Protein AF-A0A1Y0H1I3-F1 (afdb_monomer_lite)

Structure (mmCIF, N/CA/C/O backbone):
data_AF-A0A1Y0H1I3-F1
#
_entry.id   AF-A0A1Y0H1I3-F1
#
loop_
_atom_site.group_PDB
_atom_site.id
_atom_site.type_symbol
_atom_site.label_atom_id
_atom_site.label_alt_id
_atom_site.label_comp_id
_atom_site.label_asym_id
_atom_site.label_entity_id
_atom_site.label_seq_id
_atom_site.pdbx_PDB_ins_code
_atom_site.Cartn_x
_atom_site.Cartn_y
_atom_site.Cartn_z
_atom_site.occupancy
_atom_site.B_iso_or_equiv
_atom_site.auth_seq_id
_atom_site.auth_comp_id
_atom_site.auth_asym_id
_atom_site.auth_atom_id
_atom_site.pdbx_PDB_model_num
ATOM 1 N N . MET A 1 1 ? -13.145 -28.790 7.090 1.00 46.44 1 MET A N 1
ATOM 2 C CA . MET A 1 1 ? -12.302 -28.317 5.972 1.00 46.44 1 MET A CA 1
ATOM 3 C C . MET A 1 1 ? -12.265 -26.821 6.112 1.00 46.44 1 MET A C 1
ATOM 5 O O . MET A 1 1 ? -13.173 -26.111 5.693 1.00 46.44 1 MET A O 1
ATOM 9 N N . ASP A 1 2 ? -11.277 -26.407 6.871 1.00 59.72 2 ASP A N 1
ATOM 10 C CA . ASP A 1 2 ? -11.144 -25.110 7.505 1.00 59.72 2 ASP A CA 1
ATOM 11 C C . ASP A 1 2 ? -10.436 -24.256 6.457 1.00 59.72 2 ASP A C 1
ATOM 13 O O . ASP A 1 2 ? -9.347 -24.591 5.994 1.00 59.72 2 ASP A O 1
ATOM 17 N N . ASN A 1 3 ? -11.138 -23.246 5.948 1.00 56.44 3 ASN A N 1
ATOM 18 C CA . ASN A 1 3 ? -10.691 -22.430 4.825 1.00 56.44 3 ASN A CA 1
ATOM 19 C C . ASN A 1 3 ? -9.651 -21.404 5.318 1.00 56.44 3 ASN A C 1
ATOM 21 O O . ASN A 1 3 ? -9.885 -20.199 5.321 1.00 56.44 3 ASN A O 1
ATOM 25 N N . ASP A 1 4 ? -8.509 -21.912 5.783 1.00 61.53 4 ASP A N 1
ATOM 26 C CA . AS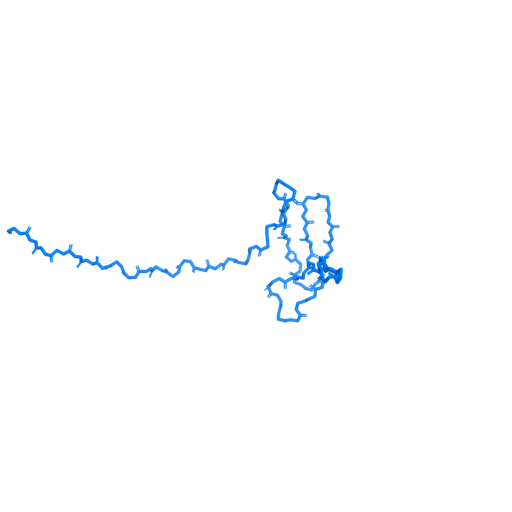P A 1 4 ? -7.370 -21.172 6.346 1.00 61.53 4 ASP A CA 1
ATOM 27 C C . ASP A 1 4 ? -6.442 -20.623 5.241 1.00 61.53 4 ASP A C 1
ATOM 29 O O . ASP A 1 4 ? -5.231 -20.538 5.385 1.00 61.53 4 ASP A O 1
ATOM 33 N N . PHE A 1 5 ? -6.995 -20.273 4.074 1.00 51.16 5 PHE A N 1
ATOM 34 C CA . PHE A 1 5 ? -6.218 -19.735 2.945 1.00 51.16 5 PHE A CA 1
ATOM 35 C C . PHE A 1 5 ? -6.381 -18.221 2.774 1.00 51.16 5 PHE A C 1
ATOM 37 O O . PHE A 1 5 ? -5.793 -17.626 1.872 1.00 51.16 5 PHE A O 1
ATOM 44 N N . LEU A 1 6 ? -7.130 -17.563 3.663 1.00 53.06 6 LEU A N 1
ATOM 45 C CA . LEU A 1 6 ? -7.292 -16.106 3.695 1.00 53.06 6 LEU A CA 1
ATOM 46 C C . LEU A 1 6 ? -6.088 -15.417 4.357 1.00 53.06 6 LEU A C 1
ATOM 48 O O . LEU A 1 6 ? -6.226 -14.547 5.220 1.00 53.06 6 LEU A O 1
ATOM 52 N N . SER A 1 7 ? -4.877 -15.799 3.956 1.00 56.00 7 SER A N 1
ATOM 53 C CA . SER A 1 7 ? -3.660 -15.107 4.362 1.00 56.00 7 SER A CA 1
ATOM 54 C C . SER A 1 7 ? -3.573 -13.788 3.592 1.00 56.00 7 SER A C 1
ATOM 56 O O . SER A 1 7 ? -3.248 -13.741 2.408 1.00 56.00 7 SER A O 1
ATOM 58 N N . GLN A 1 8 ? -3.901 -12.715 4.306 1.00 63.06 8 GLN A N 1
ATOM 59 C CA . GLN A 1 8 ? -3.999 -11.306 3.914 1.00 63.06 8 GLN A CA 1
ATOM 60 C C . GLN A 1 8 ? -2.656 -10.702 3.449 1.00 63.06 8 GLN A C 1
ATOM 62 O O . GLN A 1 8 ? -2.163 -9.724 4.018 1.00 63.06 8 GLN A O 1
ATOM 67 N N . ILE A 1 9 ? -2.011 -11.284 2.438 1.00 72.75 9 ILE A N 1
ATOM 68 C CA . ILE A 1 9 ? -0.735 -10.783 1.922 1.00 72.75 9 ILE A CA 1
ATOM 69 C C . ILE A 1 9 ? -1.017 -9.588 1.009 1.00 72.75 9 ILE A C 1
ATOM 71 O O . ILE A 1 9 ? -1.282 -9.721 -0.183 1.00 72.75 9 ILE A O 1
ATOM 75 N N . VAL A 1 10 ? -0.955 -8.396 1.600 1.00 84.25 10 VAL A N 1
ATOM 76 C CA . VAL A 1 10 ? -1.046 -7.122 0.884 1.00 84.25 10 VAL A CA 1
ATOM 77 C C . VAL A 1 10 ? 0.281 -6.878 0.153 1.00 84.25 10 VAL A C 1
ATOM 79 O O . VAL A 1 10 ? 1.300 -6.542 0.763 1.00 84.25 10 VAL A O 1
ATOM 82 N N . ALA A 1 11 ? 0.278 -7.082 -1.164 1.00 91.19 11 ALA A N 1
ATOM 83 C CA . ALA A 1 11 ? 1.427 -6.858 -2.038 1.00 91.19 11 ALA A CA 1
ATOM 84 C C . ALA A 1 11 ? 1.239 -5.604 -2.900 1.00 91.19 11 ALA A C 1
ATOM 86 O O . ALA A 1 11 ? 0.112 -5.206 -3.192 1.00 91.19 11 ALA A O 1
ATOM 87 N N . CYS A 1 12 ? 2.342 -4.987 -3.328 1.00 92.75 12 CYS A N 1
ATOM 88 C CA . CYS A 1 12 ? 2.295 -3.802 -4.178 1.00 92.75 12 CYS A CA 1
ATOM 89 C C . CYS A 1 12 ? 1.691 -4.143 -5.554 1.00 92.75 12 CYS A C 1
ATOM 91 O O . CYS A 1 12 ? 2.313 -4.910 -6.293 1.00 92.75 12 CYS A O 1
ATOM 93 N N . PRO A 1 13 ? 0.543 -3.559 -5.947 1.00 91.50 13 PRO A N 1
ATOM 94 C CA . PRO A 1 13 ? -0.042 -3.784 -7.272 1.00 91.50 13 PRO A CA 1
ATOM 95 C C . PRO A 1 13 ? 0.743 -3.118 -8.413 1.00 91.50 13 PRO A C 1
ATOM 97 O O . PRO A 1 13 ? 0.613 -3.536 -9.555 1.00 91.50 13 PRO A O 1
ATOM 100 N N . ALA A 1 14 ? 1.554 -2.094 -8.124 1.00 91.56 14 ALA A N 1
ATOM 101 C CA . ALA A 1 14 ? 2.304 -1.346 -9.137 1.00 91.56 14 ALA A CA 1
ATOM 102 C C . ALA A 1 14 ? 3.627 -2.006 -9.565 1.00 91.56 14 ALA A C 1
ATOM 104 O O . ALA A 1 14 ? 4.194 -1.624 -10.582 1.00 91.56 14 ALA A O 1
ATOM 105 N N . CYS A 1 15 ? 4.161 -2.936 -8.770 1.00 92.00 15 CYS A N 1
ATOM 106 C CA . CYS A 1 15 ? 5.425 -3.608 -9.065 1.00 92.00 15 CYS A CA 1
ATOM 107 C C . CYS 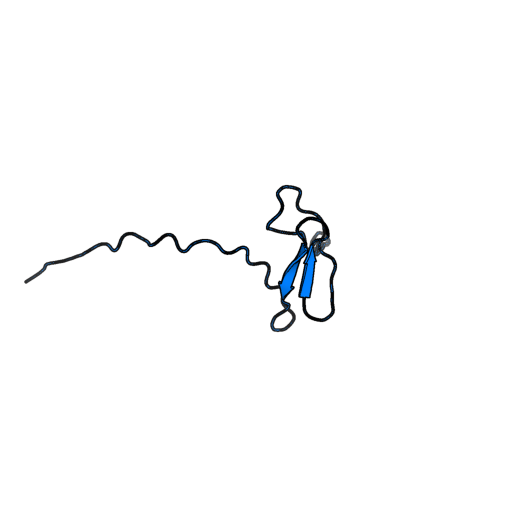A 1 15 ? 5.151 -4.999 -9.635 1.00 92.00 15 CYS A C 1
ATOM 109 O O . CYS A 1 15 ? 4.413 -5.771 -9.028 1.00 92.00 15 CYS A O 1
ATOM 111 N N . GLU A 1 16 ? 5.827 -5.365 -10.721 1.00 89.06 16 GLU A N 1
ATOM 112 C CA . GLU A 1 16 ? 5.696 -6.695 -11.334 1.00 89.06 16 GLU A CA 1
ATOM 113 C C . GLU A 1 16 ? 6.091 -7.822 -10.372 1.00 89.06 16 GLU A C 1
ATOM 115 O O . GLU A 1 16 ? 5.429 -8.853 -10.296 1.00 89.06 16 GLU A O 1
ATOM 120 N N . THR A 1 17 ? 7.121 -7.583 -9.557 1.00 90.06 17 THR A N 1
ATOM 121 C CA . THR A 1 17 ? 7.619 -8.531 -8.551 1.00 90.06 17 THR A CA 1
ATOM 122 C C . THR A 1 17 ? 6.712 -8.670 -7.327 1.00 90.06 17 THR A C 1
ATOM 124 O O . THR A 1 17 ? 7.013 -9.474 -6.447 1.00 90.06 17 THR A O 1
ATOM 127 N N . ARG A 1 18 ? 5.627 -7.881 -7.242 1.00 89.69 18 ARG A N 1
ATOM 128 C CA . ARG A 1 18 ? 4.656 -7.850 -6.133 1.00 89.69 18 ARG A CA 1
ATOM 129 C C . ARG A 1 18 ? 5.304 -7.977 -4.738 1.00 89.69 18 ARG A C 1
ATOM 131 O O . ARG A 1 18 ? 4.949 -8.872 -3.968 1.00 89.69 18 ARG A O 1
ATOM 138 N N . PRO A 1 19 ? 6.243 -7.082 -4.375 1.00 91.88 19 PRO A N 1
ATOM 139 C CA . PRO A 1 19 ? 6.834 -7.072 -3.046 1.00 91.88 19 PRO A CA 1
ATOM 140 C C . PRO A 1 19 ? 5.762 -6.791 -1.986 1.00 91.88 19 PRO A C 1
ATOM 142 O O . PRO A 1 19 ? 4.751 -6.132 -2.254 1.00 91.88 19 PRO A O 1
ATOM 145 N N . LYS A 1 20 ? 6.001 -7.266 -0.762 1.00 90.69 20 LYS A N 1
ATOM 146 C CA . LYS A 1 20 ? 5.133 -6.982 0.388 1.00 90.69 20 LYS A CA 1
ATOM 147 C C . LYS A 1 20 ? 5.101 -5.482 0.679 1.00 90.69 20 LYS A C 1
ATOM 149 O O . LYS A 1 20 ? 6.125 -4.806 0.578 1.00 90.69 20 LYS A O 1
ATOM 154 N N . LEU A 1 21 ? 3.932 -4.982 1.067 1.00 92.19 21 LEU A N 1
ATOM 155 C CA . LEU A 1 21 ? 3.792 -3.615 1.554 1.00 92.19 21 LEU A CA 1
ATOM 156 C C . LEU A 1 21 ? 4.038 -3.545 3.063 1.00 92.19 21 LEU A C 1
ATOM 158 O O . LEU A 1 21 ? 3.594 -4.410 3.820 1.00 92.19 21 LEU A O 1
ATOM 162 N N . THR A 1 22 ? 4.692 -2.476 3.504 1.00 92.56 22 THR A N 1
ATOM 163 C CA . THR A 1 22 ? 4.829 -2.141 4.922 1.00 92.56 22 THR A CA 1
ATOM 164 C C . THR A 1 22 ? 3.584 -1.386 5.373 1.00 92.56 22 THR A C 1
ATOM 166 O O . THR A 1 22 ? 3.209 -0.390 4.757 1.00 92.56 22 THR A O 1
ATOM 169 N N . LYS A 1 23 ? 2.927 -1.853 6.438 1.00 90.94 23 LYS A N 1
ATOM 170 C CA . LYS A 1 23 ? 1.723 -1.219 6.991 1.00 90.94 23 LYS A CA 1
ATOM 171 C C . LYS A 1 23 ? 2.086 -0.095 7.963 1.00 90.94 23 LYS A C 1
ATOM 173 O O . LYS A 1 23 ? 2.792 -0.335 8.940 1.00 90.94 23 LYS A O 1
ATOM 178 N N . SER A 1 24 ? 1.507 1.078 7.746 1.00 90.00 24 SER A N 1
ATOM 179 C CA . SER A 1 24 ? 1.475 2.206 8.682 1.00 90.00 24 SER A CA 1
ATOM 180 C C . SER A 1 24 ? 0.069 2.370 9.279 1.00 90.00 24 SER A C 1
ATOM 182 O O . SER A 1 24 ? -0.857 1.619 8.968 1.00 90.00 24 SER A O 1
ATOM 184 N N . LYS A 1 25 ? -0.120 3.375 10.147 1.00 91.12 25 LYS A N 1
ATOM 185 C CA . LYS A 1 25 ? -1.423 3.657 10.779 1.00 91.12 25 LYS A CA 1
ATOM 186 C C . LYS A 1 25 ? -2.515 4.037 9.767 1.00 91.12 25 LYS A C 1
ATOM 188 O O . LYS A 1 25 ? -3.664 3.659 9.959 1.00 91.12 25 LYS A O 1
ATOM 193 N N . SER A 1 26 ? -2.164 4.785 8.720 1.00 94.00 26 SER A N 1
ATOM 194 C CA . SER A 1 26 ? -3.114 5.368 7.756 1.00 94.00 26 SER A CA 1
ATOM 195 C C . SER A 1 26 ? -2.872 4.962 6.302 1.00 94.00 26 SER A C 1
ATOM 197 O O . SER A 1 26 ? -3.633 5.367 5.430 1.00 94.00 26 SER A O 1
ATOM 199 N N . HIS A 1 27 ? -1.817 4.202 6.015 1.00 93.50 27 HIS A N 1
ATOM 200 C CA . HIS A 1 27 ? -1.429 3.848 4.652 1.00 93.50 27 HIS A CA 1
ATOM 201 C C . HIS A 1 27 ? -0.517 2.615 4.629 1.00 93.50 27 HIS A C 1
ATOM 203 O O . HIS A 1 27 ? -0.056 2.141 5.668 1.00 93.50 27 HIS A O 1
ATOM 209 N N . PHE A 1 28 ? -0.248 2.112 3.432 1.00 93.88 28 PHE A N 1
ATOM 210 C CA . PHE A 1 28 ? 0.744 1.088 3.135 1.00 93.88 28 PHE A CA 1
ATOM 211 C C . PHE A 1 28 ? 1.819 1.659 2.222 1.00 93.88 28 PHE A C 1
ATOM 213 O O . PHE A 1 28 ? 1.480 2.322 1.248 1.00 93.88 28 PHE A O 1
ATOM 220 N N . THR A 1 29 ? 3.084 1.343 2.478 1.00 93.94 29 THR A N 1
ATOM 221 C CA . THR A 1 29 ? 4.213 1.832 1.676 1.00 93.94 29 THR A CA 1
ATOM 222 C C . THR A 1 29 ? 4.967 0.668 1.051 1.00 93.94 29 THR A C 1
ATOM 224 O O . THR A 1 29 ? 5.293 -0.315 1.720 1.00 93.94 29 THR A O 1
ATOM 227 N N . CYS A 1 30 ? 5.256 0.766 -0.244 1.00 94.12 30 CYS A N 1
ATOM 228 C CA . CYS A 1 30 ? 6.123 -0.187 -0.932 1.00 94.12 30 CYS A CA 1
ATOM 229 C C . CYS A 1 30 ? 7.595 0.172 -0.700 1.00 94.12 30 CYS A C 1
ATOM 231 O O . CYS A 1 30 ? 8.000 1.287 -1.001 1.00 94.12 30 CYS A O 1
ATOM 233 N N . SER A 1 31 ? 8.426 -0.770 -0.255 1.00 91.00 31 SER A N 1
ATOM 234 C CA . SER A 1 31 ? 9.873 -0.538 -0.104 1.00 91.00 31 SER A CA 1
ATOM 235 C C . SER A 1 31 ? 10.628 -0.439 -1.434 1.00 91.00 31 SER A C 1
ATOM 237 O O . SER A 1 31 ? 11.729 0.097 -1.463 1.00 91.00 31 SER A O 1
ATOM 239 N N . ASN A 1 32 ? 10.048 -0.945 -2.529 1.00 93.44 32 ASN A N 1
ATOM 240 C CA . ASN A 1 32 ? 10.686 -0.955 -3.848 1.00 93.44 32 ASN A CA 1
ATOM 241 C C . ASN A 1 32 ? 10.378 0.318 -4.653 1.00 93.44 32 ASN A C 1
ATOM 243 O O . ASN A 1 32 ? 11.279 1.021 -5.086 1.00 93.44 32 ASN A O 1
ATOM 247 N N . CYS A 1 33 ? 9.092 0.641 -4.842 1.00 93.69 33 CYS A N 1
ATOM 248 C CA . CYS A 1 33 ? 8.675 1.804 -5.636 1.00 93.69 33 CYS A CA 1
ATOM 249 C C . CYS A 1 33 ? 8.293 3.033 -4.803 1.00 93.69 33 CYS A C 1
ATOM 251 O O . CYS A 1 33 ? 7.898 4.043 -5.379 1.00 93.69 33 CYS A O 1
ATOM 253 N N . LEU A 1 34 ? 8.350 2.936 -3.468 1.00 93.06 34 LEU A N 1
ATOM 254 C CA . LEU A 1 34 ? 8.015 4.008 -2.518 1.00 93.06 34 LEU A CA 1
ATOM 255 C C . LEU A 1 34 ? 6.578 4.544 -2.624 1.00 93.06 34 LEU A C 1
ATOM 257 O O . LEU A 1 34 ? 6.245 5.557 -2.021 1.00 93.06 34 LEU A O 1
ATOM 261 N N . ARG A 1 35 ? 5.695 3.860 -3.364 1.00 91.88 35 ARG A N 1
ATOM 262 C CA . ARG A 1 35 ? 4.286 4.239 -3.484 1.00 91.88 35 ARG A CA 1
ATOM 263 C C . ARG A 1 35 ? 3.553 4.005 -2.168 1.00 91.88 35 ARG A C 1
ATOM 265 O O . ARG A 1 35 ? 3.684 2.938 -1.565 1.00 91.88 35 ARG A O 1
ATOM 272 N N . GLU A 1 36 ? 2.738 4.984 -1.801 1.00 93.81 36 GLU A N 1
ATOM 273 C CA . GLU A 1 36 ? 1.861 4.950 -0.639 1.00 93.81 36 GLU A CA 1
ATOM 274 C C . GLU A 1 36 ? 0.414 4.687 -1.066 1.00 93.81 36 GLU A C 1
ATOM 276 O O . GLU A 1 36 ? -0.073 5.258 -2.044 1.00 93.81 36 GLU A O 1
ATOM 281 N N . TYR A 1 37 ? -0.275 3.821 -0.330 1.00 93.12 37 TYR A N 1
ATOM 282 C CA . TYR A 1 37 ? -1.680 3.485 -0.540 1.00 93.12 37 TYR A CA 1
ATOM 283 C C . TYR A 1 37 ? -2.467 3.783 0.735 1.00 93.12 37 TYR A C 1
ATOM 285 O O . TYR A 1 37 ? -2.194 3.149 1.757 1.00 93.12 37 TYR A O 1
ATOM 293 N N . PRO A 1 38 ? -3.424 4.721 0.726 1.00 94.62 38 PRO A N 1
ATOM 294 C CA . PRO A 1 38 ? -4.147 5.103 1.930 1.00 94.62 38 PRO A CA 1
ATOM 295 C C . PRO A 1 38 ? -5.077 3.987 2.415 1.00 94.62 38 PRO A C 1
ATOM 297 O O . PRO A 1 38 ? -5.529 3.141 1.645 1.00 94.62 38 PRO A O 1
ATOM 300 N N . ILE A 1 39 ? -5.379 4.007 3.708 1.00 93.00 39 ILE A N 1
ATOM 301 C CA . ILE A 1 39 ? -6.419 3.193 4.334 1.00 93.00 39 ILE A CA 1
ATOM 302 C C . ILE A 1 39 ? -7.631 4.103 4.543 1.00 93.00 39 ILE A C 1
ATOM 304 O O . ILE A 1 39 ? -7.554 5.063 5.309 1.00 93.00 39 ILE A O 1
ATOM 308 N N . ILE A 1 40 ? -8.735 3.803 3.865 1.00 92.12 40 ILE A N 1
ATOM 309 C CA . ILE A 1 40 ? -9.988 4.568 3.913 1.00 92.12 40 ILE A CA 1
ATOM 310 C C . ILE A 1 40 ? -11.031 3.664 4.566 1.00 92.12 40 ILE A C 1
ATOM 312 O O . ILE A 1 40 ? -11.206 2.529 4.133 1.00 92.12 40 ILE A O 1
ATOM 316 N N . ASP A 1 41 ? -11.652 4.121 5.655 1.00 92.56 41 ASP A N 1
ATOM 317 C CA . ASP A 1 41 ? -12.631 3.343 6.437 1.00 92.56 41 ASP A CA 1
ATOM 318 C C . ASP A 1 41 ? -12.117 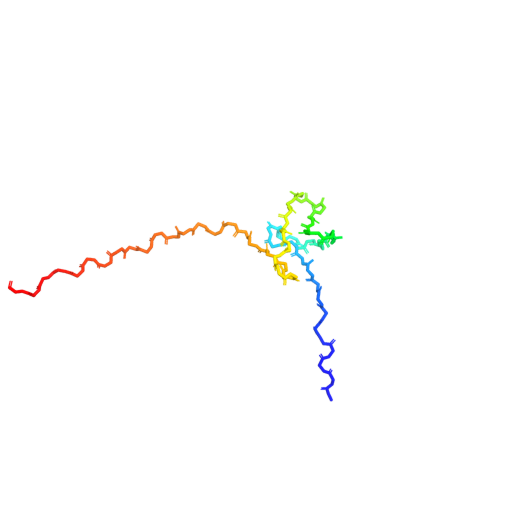1.967 6.905 1.00 92.56 41 ASP A C 1
ATOM 320 O O . ASP A 1 41 ? -12.847 0.984 6.988 1.00 92.56 41 ASP A O 1
ATOM 324 N N . GLY A 1 42 ? -10.815 1.881 7.200 1.00 87.44 42 GLY A N 1
ATOM 325 C CA . GLY A 1 42 ? -10.156 0.628 7.584 1.00 87.44 42 GLY A CA 1
ATOM 326 C C . GLY A 1 42 ? -9.806 -0.293 6.408 1.00 87.44 42 GLY A C 1
ATOM 327 O O . GLY A 1 42 ? -9.194 -1.339 6.629 1.00 87.44 42 GLY A O 1
ATOM 328 N N . ILE A 1 43 ? -10.115 0.105 5.170 1.00 88.69 43 ILE A N 1
ATOM 329 C CA . ILE A 1 43 ? -9.881 -0.670 3.948 1.00 88.69 43 ILE A CA 1
ATOM 330 C C . ILE A 1 43 ? -8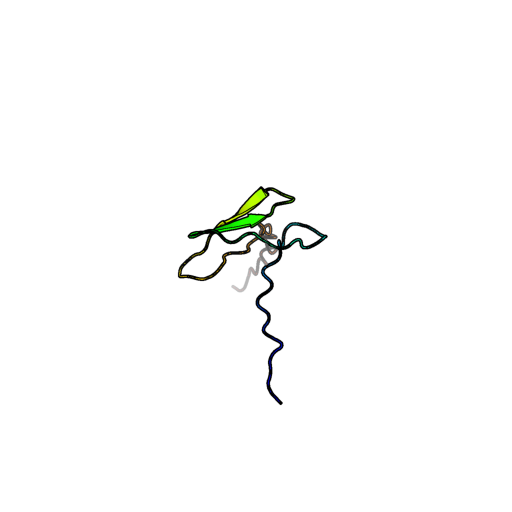.667 -0.107 3.181 1.00 88.69 43 ILE A C 1
ATOM 332 O O . ILE A 1 43 ? -8.628 1.088 2.881 1.00 88.69 43 ILE A O 1
ATOM 336 N N . PRO A 1 44 ? -7.661 -0.932 2.826 1.00 88.75 44 PRO A N 1
ATOM 337 C CA . PRO A 1 44 ? -6.540 -0.501 1.990 1.00 88.75 44 PRO A CA 1
ATOM 338 C C . PRO A 1 44 ? -6.996 -0.134 0.567 1.00 88.75 44 PRO A C 1
ATOM 340 O O . PRO A 1 44 ? -7.520 -0.977 -0.161 1.00 88.75 44 PRO A O 1
ATOM 343 N N . HIS A 1 45 ? -6.746 1.099 0.133 1.00 91.25 45 HIS A N 1
ATOM 344 C CA . HIS A 1 45 ? -7.091 1.588 -1.203 1.00 91.25 45 HIS A CA 1
ATOM 345 C C . HIS A 1 45 ? -5.923 1.369 -2.185 1.00 91.25 45 HIS A C 1
ATOM 347 O O . HIS A 1 45 ? -5.148 2.278 -2.488 1.00 91.25 45 HIS A O 1
ATOM 353 N N . LEU A 1 46 ? -5.768 0.132 -2.671 1.00 89.69 46 LEU A N 1
ATOM 354 C CA . LEU A 1 46 ? -4.670 -0.301 -3.553 1.00 89.69 46 LEU A CA 1
ATOM 355 C C . LEU A 1 46 ? -4.900 0.022 -5.042 1.00 89.69 46 LEU A C 1
ATOM 357 O O . LEU A 1 46 ? -4.752 -0.843 -5.904 1.00 89.69 46 LEU A O 1
ATOM 361 N N . VAL A 1 47 ? -5.271 1.258 -5.365 1.00 86.75 47 VAL A N 1
ATOM 362 C CA . VAL A 1 47 ? -5.548 1.647 -6.755 1.00 86.75 47 VAL A CA 1
ATOM 363 C C . VAL A 1 47 ? -4.270 2.138 -7.430 1.00 86.75 47 VAL A C 1
ATOM 365 O O . VAL A 1 47 ? -3.674 3.144 -7.040 1.00 86.75 47 VAL A O 1
ATOM 368 N N . ILE A 1 48 ? -3.847 1.430 -8.475 1.00 85.44 48 ILE A N 1
ATOM 369 C CA . ILE A 1 48 ? -2.966 1.993 -9.499 1.00 85.44 48 ILE A CA 1
ATOM 370 C C . ILE A 1 48 ? -3.867 2.741 -10.470 1.00 85.44 48 ILE A C 1
ATOM 372 O O . ILE A 1 48 ? -4.908 2.226 -10.852 1.00 85.44 48 ILE A O 1
ATOM 376 N N . LYS A 1 49 ? -3.534 3.991 -10.797 1.00 67.88 49 LYS A N 1
ATOM 377 C CA . LYS A 1 49 ? -4.356 4.815 -11.686 1.00 67.88 49 LYS A CA 1
ATOM 378 C C . LYS A 1 49 ? -4.527 4.096 -13.027 1.00 67.88 49 LYS A C 1
ATOM 380 O O . LYS A 1 49 ? -3.639 4.155 -13.871 1.00 67.88 49 LYS A O 1
ATOM 385 N N . GLU A 1 50 ? -5.659 3.436 -13.212 1.00 58.59 50 GLU A N 1
ATOM 386 C CA . GLU A 1 50 ? -6.106 2.943 -14.503 1.00 58.59 50 GLU A CA 1
ATOM 387 C C . GLU A 1 50 ? -6.649 4.152 -15.257 1.00 58.59 50 GLU A C 1
ATOM 389 O O . GLU A 1 50 ? -7.512 4.889 -14.773 1.00 58.59 50 GLU A O 1
ATOM 394 N N . GLY A 1 51 ? -6.054 4.438 -16.414 1.00 54.91 51 GLY A N 1
ATOM 395 C CA . GLY A 1 51 ? -6.605 5.439 -17.308 1.00 54.91 51 GLY A CA 1
ATOM 396 C C . GLY A 1 51 ? -8.027 5.020 -17.650 1.00 54.91 51 GLY A C 1
ATOM 397 O O . GLY A 1 51 ? -8.238 3.897 -18.099 1.00 54.91 51 GLY A O 1
ATOM 398 N N . LEU A 1 52 ? -8.993 5.914 -17.436 1.00 53.53 52 LEU A N 1
ATOM 399 C CA . LEU A 1 52 ? -10.296 5.812 -18.077 1.00 53.53 52 LEU A CA 1
ATOM 400 C C . LEU A 1 52 ? -10.013 5.658 -19.572 1.00 53.53 52 LEU A C 1
ATOM 402 O O . LEU A 1 52 ? -9.648 6.636 -20.221 1.00 53.53 52 LEU A O 1
ATOM 406 N N . THR A 1 53 ? -10.112 4.451 -20.127 1.00 54.34 53 THR A N 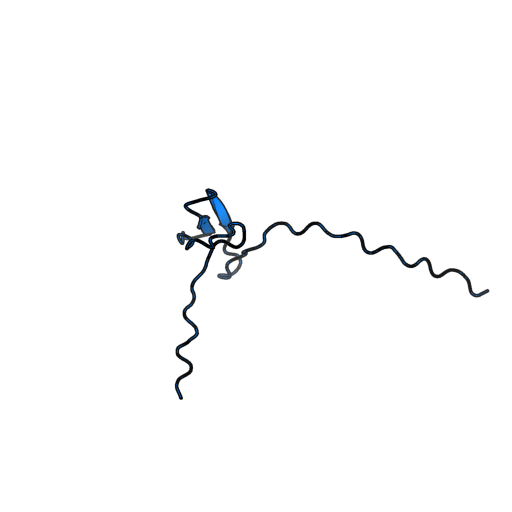1
ATOM 407 C CA . THR A 1 53 ? -10.274 4.324 -21.571 1.00 54.34 53 THR A CA 1
ATOM 408 C C . THR A 1 53 ? -11.598 5.013 -21.859 1.00 54.34 53 THR A C 1
ATOM 410 O O . THR A 1 53 ? -12.618 4.518 -21.367 1.00 54.34 53 THR A O 1
ATOM 413 N N . PRO A 1 54 ? -11.624 6.163 -22.558 1.00 56.47 54 PRO A N 1
ATOM 414 C CA . PRO A 1 54 ? -12.891 6.727 -22.972 1.00 56.47 54 PRO A CA 1
ATOM 415 C C . PRO A 1 54 ? -13.553 5.663 -23.845 1.00 56.47 54 PRO A C 1
ATOM 417 O O . PRO A 1 54 ? -13.055 5.325 -24.919 1.00 56.47 54 PRO A O 1
ATOM 420 N N . SER A 1 55 ? -14.632 5.066 -23.347 1.00 49.84 55 SER A N 1
ATOM 421 C CA . SER A 1 55 ? -15.504 4.235 -24.161 1.00 49.84 55 SER A CA 1
ATOM 422 C C . SER A 1 55 ? -15.931 5.092 -25.356 1.00 49.84 55 SER A C 1
ATOM 424 O O . SER A 1 55 ? -16.372 6.226 -25.146 1.00 49.84 55 SER A O 1
ATOM 426 N N . PRO A 1 56 ? -15.783 4.620 -26.607 1.00 62.72 56 PRO A N 1
ATOM 427 C CA . PRO A 1 56 ? -16.284 5.370 -27.744 1.00 62.72 56 PRO A CA 1
ATOM 428 C C . PRO A 1 56 ? -17.798 5.499 -27.572 1.00 62.72 56 PRO A C 1
ATOM 430 O O . PRO A 1 56 ? -18.523 4.502 -27.584 1.00 62.72 56 PRO A O 1
ATOM 433 N N . THR A 1 57 ? -18.265 6.727 -27.349 1.00 48.06 57 THR A N 1
ATOM 434 C CA . THR A 1 57 ? -19.682 7.083 -27.326 1.00 48.06 57 THR A CA 1
ATOM 435 C C . THR A 1 57 ? -20.336 6.517 -28.581 1.00 48.06 57 THR A C 1
ATOM 437 O O . THR A 1 57 ? -20.065 6.978 -29.688 1.00 48.06 57 THR A O 1
ATOM 440 N N . LYS A 1 58 ? -21.202 5.510 -28.424 1.00 57.31 58 LYS A N 1
ATOM 441 C CA . LYS A 1 58 ? -22.139 5.138 -29.483 1.00 57.31 58 LYS A CA 1
ATOM 442 C C . LYS A 1 58 ? -23.104 6.310 -29.636 1.00 57.31 58 LYS A C 1
ATOM 444 O O . LYS A 1 58 ? -23.982 6.507 -28.801 1.00 57.31 58 LYS A O 1
ATOM 449 N N . THR A 1 59 ? -22.892 7.122 -30.665 1.00 57.62 59 THR A N 1
ATOM 450 C CA . THR A 1 59 ? -23.897 8.057 -31.165 1.00 57.62 59 THR A CA 1
ATOM 451 C C . THR A 1 59 ? -25.009 7.231 -31.796 1.00 57.62 59 THR A C 1
ATOM 453 O O . THR A 1 59 ? -24.910 6.830 -32.950 1.00 57.62 59 THR A O 1
ATOM 456 N N . ASP A 1 60 ? -26.050 6.959 -31.018 1.00 61.81 60 ASP A N 1
ATOM 457 C CA . ASP A 1 60 ? -27.359 6.619 -31.559 1.00 61.81 60 ASP A CA 1
ATOM 458 C C . ASP A 1 60 ? -28.122 7.931 -31.819 1.00 61.81 60 ASP A C 1
ATOM 460 O O . ASP A 1 60 ? -28.443 8.691 -30.903 1.00 61.81 60 ASP A O 1
ATOM 464 N N . LYS A 1 61 ? -28.296 8.241 -33.103 1.00 57.94 61 LYS A N 1
ATOM 465 C CA . LYS A 1 61 ? -29.202 9.239 -33.694 1.00 57.94 61 LYS A CA 1
ATOM 466 C C . LYS A 1 61 ? -29.612 8.602 -35.032 1.00 57.94 61 LYS A C 1
ATOM 468 O O . LYS A 1 61 ? -28.723 8.221 -35.782 1.00 57.94 61 LYS A O 1
ATOM 473 N N . THR A 1 62 ? -30.871 8.368 -35.402 1.00 54.59 62 THR A N 1
ATOM 474 C CA . THR A 1 62 ? -32.081 9.179 -35.241 1.00 54.59 62 THR A CA 1
ATOM 475 C C . THR A 1 62 ? -33.311 8.313 -35.534 1.00 54.59 62 THR A C 1
ATOM 477 O O . THR A 1 62 ? -33.370 7.668 -36.578 1.00 54.59 62 THR A O 1
ATOM 480 N N . SER A 1 63 ? -34.321 8.388 -34.666 1.00 59.47 63 SER A N 1
ATOM 481 C CA . SER A 1 63 ? -35.721 8.117 -35.001 1.00 59.47 63 SER A CA 1
ATOM 482 C C . SER A 1 63 ? -36.511 9.407 -34.791 1.00 59.47 63 SER A C 1
ATOM 484 O O . SER A 1 63 ? -36.709 9.807 -33.643 1.00 59.47 63 SER A O 1
ATOM 486 N N . SER A 1 64 ? -36.907 10.064 -35.883 1.00 60.84 64 SER A N 1
ATOM 487 C CA . SER A 1 64 ? -38.124 10.882 -36.088 1.00 60.84 64 SER A CA 1
ATOM 488 C C . SER A 1 64 ? -38.045 11.581 -37.438 1.00 60.84 64 SER A C 1
ATOM 490 O O . SER A 1 64 ? -36.970 12.155 -37.726 1.00 60.84 64 SER A O 1
#

Foldseek 3Di:
DDPPVPPPQQFQPVDPVRHGWDDDPFWTADPPPRDTFGQDPNRTRRDDDDPPPPDPPPPDDDDD

Sequence (64 aa):
MDNDFLSQIVACPACETRPKLTKSKSHFTCSNCLREYPIIDGIPHLVIKEGLTPSPTKTDKTSS

Radius of gyration: 19.12 Å; chains: 1; bounding box: 49×39×47 Å

Secondary structure (DSSP, 8-state):
---TT-----B-TTSTT-PBEEE-SSEEEETTT--EEEEETTEE--------------------

pLDDT: mean 78.08, std 17.0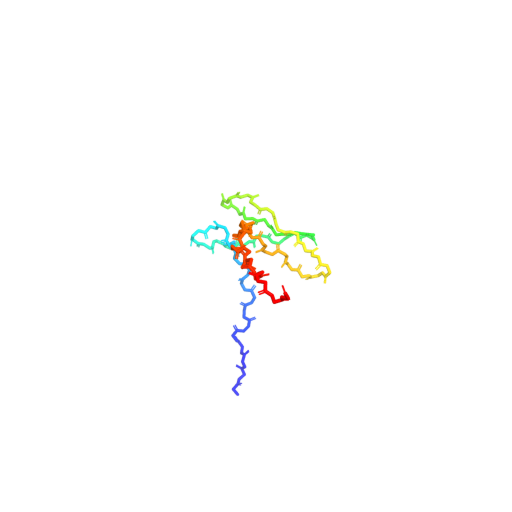2, range [46.44, 94.62]